Protein AF-A0A660MBR5-F1 (afdb_monomer)

Sequence (95 aa):
RLIREEGNVACALSFGGALVGFCLALAASIRQSVQVPDFVLWGLAAAVVQILVYFVATRFVKDASAALARNNVAVGAFLGAVSVSIGLLNAACLS

Foldseek 3Di:
DCCPPVVQLLQVLLVVLLVLLLVLLLVLLVVPDPDPVSSVVSSVVSNVQLVVQLVVLCVVDVPLVVCSSVSVNVSSNVNSNSNNVVSNVSSVVSD

pLDDT: mean 89.08, std 7.15, range [59.97, 96.75]

Solvent-accessible surface area (backbone atoms only — not comparable to full-atom values): 4678 Å² total; per-residue (Å²): 98,58,55,82,74,66,62,25,57,5,48,44,35,24,50,49,20,40,50,53,4,44,50,40,22,35,54,25,31,53,76,68,40,93,45,73,69,58,27,52,53,46,38,50,51,41,49,52,52,51,52,52,50,51,52,51,54,44,65,72,37,82,61,37,70,59,40,29,73,69,42,33,45,68,60,10,46,50,52,5,51,54,29,30,54,49,14,45,50,48,16,60,76,56,98

Secondary structure (DSSP, 8-state):
-TTTTS--HHHHHHHHHHHHHHHHHHHHHHHH-SSHHHHHHHHHHHHHHHHHHHHHHHHHSTTHHHHHHTT-HHHHHHHHHHHHHHHHHHHHHH-

Structure (mmCIF, N/CA/C/O backbone):
data_AF-A0A660MBR5-F1
#
_entry.id   AF-A0A660MBR5-F1
#
loop_
_atom_site.group_PDB
_atom_site.id
_atom_site.type_symbol
_atom_site.label_atom_id
_atom_site.label_alt_id
_atom_site.label_comp_id
_atom_site.label_asym_id
_atom_site.label_entity_id
_atom_site.label_seq_id
_atom_site.pdbx_PDB_ins_code
_atom_site.Cartn_x
_atom_site.Cartn_y
_atom_site.Cartn_z
_atom_site.occupancy
_atom_site.B_iso_or_equiv
_atom_site.auth_seq_id
_atom_site.auth_comp_id
_atom_site.auth_asym_id
_atom_site.auth_atom_id
_atom_site.pdbx_PDB_model_num
ATOM 1 N N . ARG A 1 1 ? -8.189 13.146 6.954 1.00 78.56 1 ARG A N 1
ATOM 2 C CA . ARG A 1 1 ? -8.895 13.310 8.241 1.00 78.56 1 ARG A CA 1
ATOM 3 C C . ARG A 1 1 ? -8.566 12.139 9.155 1.00 78.56 1 ARG A C 1
ATOM 5 O O . ARG A 1 1 ? -7.620 12.301 9.904 1.00 78.56 1 ARG A O 1
ATOM 12 N N . LEU A 1 2 ? -9.117 10.935 8.941 1.00 86.00 2 LEU A N 1
ATOM 13 C CA . LEU A 1 2 ? -8.860 9.732 9.767 1.00 86.00 2 LEU A CA 1
ATOM 14 C C . LEU A 1 2 ? -7.390 9.512 10.206 1.00 86.00 2 LEU A C 1
ATOM 16 O O . LEU A 1 2 ? -7.120 9.334 11.384 1.00 86.00 2 LEU A O 1
ATOM 20 N N . ILE A 1 3 ? -6.417 9.558 9.286 1.00 85.94 3 ILE A N 1
ATOM 21 C CA . ILE A 1 3 ? -5.000 9.326 9.642 1.00 85.94 3 ILE A CA 1
ATOM 22 C C . ILE A 1 3 ? -4.362 10.538 10.348 1.00 85.94 3 ILE A C 1
ATOM 24 O O . ILE A 1 3 ? -3.638 10.368 11.320 1.00 85.94 3 ILE A O 1
ATOM 28 N N . ARG A 1 4 ? -4.596 11.761 9.851 1.00 81.94 4 ARG A N 1
ATOM 29 C CA . ARG A 1 4 ? -3.884 12.976 10.306 1.00 81.94 4 ARG A CA 1
ATOM 30 C C . ARG A 1 4 ? -4.512 13.655 11.524 1.00 81.94 4 ARG A C 1
ATOM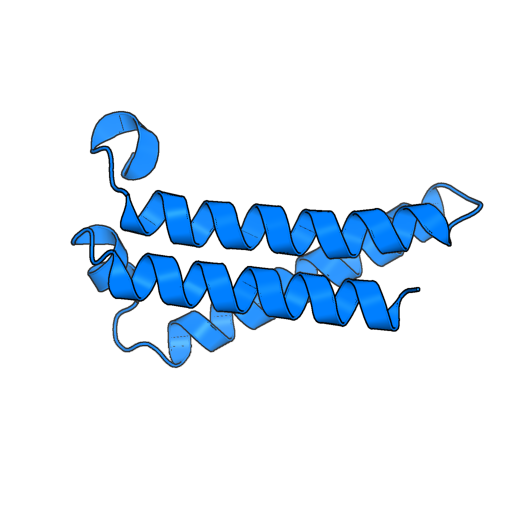 32 O O . ARG A 1 4 ? -3.788 14.266 12.292 1.00 81.94 4 ARG A O 1
ATOM 39 N N . GLU A 1 5 ? -5.832 13.596 11.658 1.00 85.50 5 GLU A N 1
ATOM 40 C CA . GLU A 1 5 ? -6.585 14.273 12.725 1.00 85.50 5 GLU A CA 1
ATOM 41 C C . GLU A 1 5 ? -6.971 13.290 13.837 1.00 85.50 5 GLU A C 1
ATOM 43 O O . GLU A 1 5 ? -6.848 13.618 15.009 1.00 85.50 5 GLU A O 1
ATOM 48 N N . GLU A 1 6 ? -7.388 12.070 13.483 1.00 89.12 6 GLU A N 1
ATOM 49 C CA . GLU A 1 6 ? -7.903 11.080 14.447 1.00 89.12 6 GLU A CA 1
ATOM 50 C C . GLU A 1 6 ? -6.871 10.007 14.838 1.00 89.12 6 GLU A C 1
ATOM 52 O O . GLU A 1 6 ? -7.149 9.166 15.688 1.00 89.12 6 GLU A O 1
ATOM 57 N N . GLY A 1 7 ? -5.684 9.998 14.218 1.00 90.62 7 GLY A N 1
ATOM 58 C CA . GLY A 1 7 ? -4.635 9.017 14.521 1.00 90.62 7 GLY A CA 1
ATOM 59 C C . GLY A 1 7 ? -5.039 7.564 14.233 1.00 90.62 7 GLY A C 1
ATOM 60 O O . GLY A 1 7 ? -4.577 6.643 14.904 1.00 90.62 7 GLY A O 1
ATOM 61 N N . ASN A 1 8 ? -5.922 7.339 13.255 1.00 95.31 8 ASN A N 1
ATOM 62 C CA . ASN A 1 8 ? -6.479 6.021 12.961 1.00 95.31 8 ASN A CA 1
ATOM 63 C C . ASN A 1 8 ? -5.420 5.071 12.363 1.00 95.31 8 ASN A C 1
ATOM 65 O O . ASN A 1 8 ? -5.075 5.140 11.176 1.00 95.31 8 ASN A O 1
ATOM 69 N N . VAL A 1 9 ? -4.928 4.163 13.207 1.00 95.19 9 VAL A N 1
ATOM 70 C CA . VAL A 1 9 ? -3.881 3.180 12.897 1.00 95.19 9 VAL A CA 1
ATOM 71 C C . VAL A 1 9 ? -4.346 2.173 11.848 1.00 95.19 9 VAL A C 1
ATOM 73 O O . VAL A 1 9 ? -3.570 1.807 10.970 1.00 95.19 9 VAL A O 1
ATOM 76 N N . ALA A 1 10 ? -5.610 1.749 11.882 1.00 95.00 10 ALA A N 1
ATOM 77 C CA . ALA A 1 10 ? -6.141 0.807 10.899 1.00 95.00 10 ALA A CA 1
ATOM 78 C C . ALA A 1 10 ? -6.085 1.378 9.473 1.00 95.00 10 ALA A C 1
ATOM 80 O O . ALA A 1 10 ? -5.621 0.713 8.545 1.00 95.00 10 ALA A O 1
ATOM 81 N N . CYS A 1 11 ? -6.498 2.637 9.306 1.00 93.44 11 CYS A N 1
ATOM 82 C CA . CYS A 1 11 ? -6.390 3.349 8.035 1.00 93.44 11 CYS A CA 1
ATOM 83 C C . CYS A 1 11 ? -4.928 3.520 7.607 1.00 93.44 11 CYS A C 1
ATOM 85 O O . CYS A 1 11 ? -4.618 3.356 6.427 1.00 93.44 11 CYS A O 1
ATOM 87 N N . ALA A 1 12 ? -4.035 3.818 8.557 1.00 95.56 12 ALA A N 1
ATOM 88 C CA . ALA A 1 12 ? -2.610 3.972 8.289 1.00 95.56 12 ALA A CA 1
ATOM 89 C C . ALA A 1 12 ? -1.959 2.663 7.813 1.00 95.56 12 ALA A C 1
ATOM 91 O O . ALA A 1 12 ? -1.213 2.688 6.839 1.0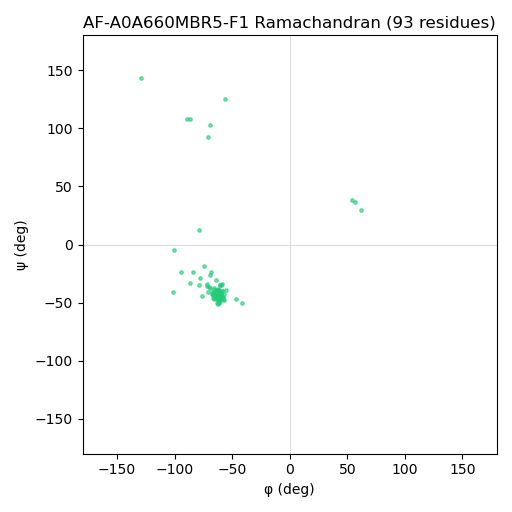0 95.56 12 ALA A O 1
ATOM 92 N N . LEU A 1 13 ? -2.275 1.523 8.435 1.00 95.88 13 LEU A N 1
ATOM 93 C CA . LEU A 1 13 ? -1.764 0.210 8.026 1.00 95.88 13 LEU A CA 1
ATOM 94 C C . LEU A 1 13 ? -2.291 -0.212 6.653 1.00 95.88 13 LEU A C 1
ATOM 96 O O . LEU A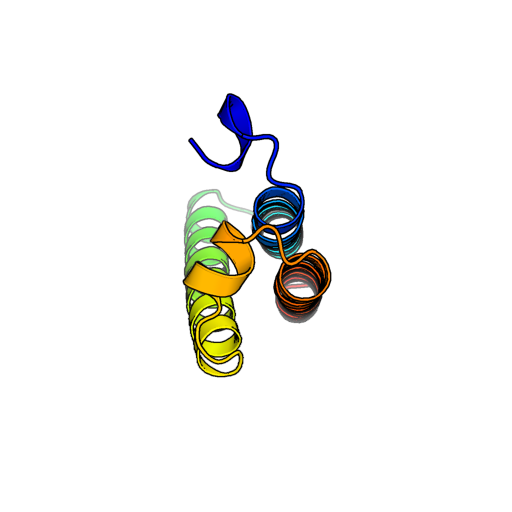 1 13 ? -1.514 -0.666 5.815 1.00 95.88 13 LEU A O 1
ATOM 100 N N . SER A 1 14 ? -3.588 -0.013 6.407 1.00 94.69 14 SER A N 1
ATOM 101 C CA . SER A 1 14 ? -4.208 -0.344 5.121 1.00 94.69 14 SER A CA 1
ATOM 102 C C . SER A 1 14 ? -3.578 0.462 3.981 1.00 94.69 14 SER A C 1
ATOM 104 O O . SER A 1 14 ? -3.119 -0.094 2.983 1.00 94.69 14 SER A O 1
ATOM 106 N N . PHE A 1 15 ? -3.485 1.783 4.161 1.00 94.00 15 PHE A N 1
ATOM 107 C CA . PHE A 1 15 ? -2.891 2.682 3.174 1.00 94.00 15 PHE A CA 1
ATOM 108 C C . PHE A 1 15 ? -1.381 2.466 3.023 1.00 94.00 15 PHE A C 1
ATOM 110 O O . PHE A 1 15 ? -0.872 2.418 1.906 1.00 94.00 15 PHE A O 1
ATOM 117 N N . GLY A 1 16 ? -0.667 2.294 4.136 1.00 95.75 16 GLY A N 1
ATOM 118 C CA . GLY A 1 16 ? 0.769 2.039 4.145 1.00 95.75 16 GLY A CA 1
ATOM 119 C C . GLY A 1 16 ? 1.124 0.753 3.406 1.00 95.75 16 GLY A C 1
ATOM 120 O O . GLY A 1 16 ? 2.023 0.762 2.571 1.00 95.75 16 GLY A O 1
ATOM 121 N N . GLY A 1 17 ? 0.374 -0.330 3.629 1.00 95.38 17 GLY A N 1
ATOM 122 C CA . GLY A 1 17 ? 0.563 -1.580 2.896 1.00 95.38 17 GLY A CA 1
ATOM 123 C C . GLY A 1 17 ? 0.281 -1.448 1.396 1.00 95.38 17 GLY A C 1
ATOM 124 O O . GLY A 1 17 ? 1.039 -1.976 0.585 1.00 95.38 17 GLY A O 1
ATOM 125 N N . ALA A 1 18 ? -0.751 -0.690 1.008 1.00 94.00 18 ALA A N 1
ATOM 126 C CA . ALA A 1 18 ? -1.018 -0.369 -0.397 1.00 94.00 18 ALA A CA 1
ATOM 127 C C . ALA A 1 18 ? 0.124 0.409 -1.060 1.00 94.00 18 ALA A C 1
ATOM 129 O O . ALA A 1 18 ? 0.524 0.082 -2.177 1.00 94.00 18 ALA A O 1
ATOM 130 N N . LEU A 1 19 ? 0.683 1.391 -0.353 1.00 94.94 19 LEU A N 1
ATOM 131 C CA . LEU A 1 19 ? 1.801 2.191 -0.839 1.00 94.94 19 LEU A CA 1
ATOM 132 C C . LEU A 1 19 ? 3.071 1.348 -0.993 1.00 94.94 19 LEU A C 1
ATOM 134 O O . LEU A 1 19 ? 3.711 1.395 -2.039 1.00 94.94 19 LEU A O 1
ATOM 138 N N . VAL A 1 20 ? 3.399 0.525 0.008 1.00 96.31 20 VAL A N 1
ATOM 139 C CA . VAL A 1 20 ? 4.554 -0.385 -0.053 1.00 96.31 20 VAL A CA 1
ATOM 140 C C . VAL A 1 20 ? 4.393 -1.397 -1.188 1.00 96.31 20 VAL A C 1
ATOM 142 O O . VAL A 1 20 ? 5.322 -1.571 -1.972 1.00 96.31 20 VAL A O 1
ATOM 145 N N . GLY A 1 21 ? 3.218 -2.021 -1.322 1.00 94.25 21 GLY A N 1
ATOM 146 C CA . GLY A 1 21 ? 2.930 -2.955 -2.413 1.00 94.25 21 GLY A CA 1
ATOM 147 C C . GLY A 1 21 ? 3.124 -2.320 -3.791 1.00 94.25 21 GLY A C 1
ATOM 148 O O . GLY A 1 21 ? 3.849 -2.859 -4.628 1.00 94.25 21 GLY A O 1
ATOM 149 N N . PHE A 1 22 ? 2.572 -1.125 -3.997 1.00 92.50 22 PHE A N 1
ATOM 150 C CA . PHE A 1 22 ? 2.756 -0.391 -5.245 1.00 92.50 22 PHE A CA 1
ATOM 151 C C . PHE A 1 22 ? 4.235 -0.084 -5.528 1.00 92.50 22 PHE A C 1
ATOM 153 O O . PHE A 1 22 ? 4.714 -0.322 -6.637 1.00 92.50 22 PHE A O 1
ATOM 160 N N . CYS A 1 23 ? 4.980 0.393 -4.527 1.00 92.94 23 CYS A N 1
ATOM 161 C CA . CYS A 1 23 ? 6.405 0.686 -4.673 1.00 92.94 23 CYS A CA 1
ATOM 162 C C . CYS A 1 23 ? 7.230 -0.551 -5.054 1.00 92.94 23 CYS A C 1
ATOM 164 O O . CYS A 1 23 ? 8.181 -0.414 -5.820 1.00 92.94 23 CYS A O 1
ATOM 166 N N . LEU A 1 24 ? 6.873 -1.746 -4.567 1.00 91.38 24 LEU A N 1
ATOM 167 C CA . LEU A 1 24 ? 7.544 -2.992 -4.955 1.00 91.38 24 LEU A CA 1
ATOM 168 C C . LEU A 1 24 ? 7.365 -3.287 -6.449 1.00 91.38 24 LEU A C 1
ATOM 170 O O . LEU A 1 24 ? 8.351 -3.512 -7.152 1.00 91.38 24 LEU A O 1
ATOM 174 N N . ALA A 1 25 ? 6.127 -3.232 -6.947 1.00 90.00 25 ALA A N 1
ATOM 175 C CA . ALA A 1 25 ? 5.832 -3.458 -8.362 1.00 90.00 25 ALA A CA 1
ATOM 176 C C . ALA A 1 25 ? 6.491 -2.398 -9.264 1.00 90.00 25 ALA A C 1
ATOM 178 O O . ALA A 1 25 ? 7.057 -2.710 -10.317 1.00 90.00 25 ALA A O 1
ATOM 179 N N . LEU A 1 26 ? 6.485 -1.140 -8.817 1.00 88.75 26 LEU A N 1
ATOM 180 C CA . LEU A 1 26 ? 7.134 -0.042 -9.523 1.00 88.75 26 LEU A CA 1
ATOM 181 C C . LEU A 1 26 ? 8.660 -0.218 -9.571 1.00 88.75 26 LEU A C 1
ATOM 183 O O . LEU A 1 26 ? 9.266 -0.020 -10.619 1.00 88.75 26 LEU A O 1
ATOM 187 N N . ALA A 1 27 ? 9.288 -0.639 -8.470 1.00 88.38 27 ALA A N 1
ATOM 188 C CA . ALA A 1 27 ? 10.729 -0.880 -8.419 1.00 88.38 27 ALA A CA 1
ATOM 189 C C . ALA A 1 27 ? 11.169 -1.994 -9.382 1.00 88.38 27 ALA A C 1
ATOM 191 O O . ALA A 1 27 ? 12.206 -1.859 -10.033 1.00 88.38 27 ALA A O 1
ATOM 192 N N . ALA A 1 28 ? 10.379 -3.064 -9.518 1.00 86.19 28 ALA A N 1
ATOM 193 C CA . ALA A 1 28 ? 10.627 -4.093 -10.530 1.00 86.19 28 ALA A CA 1
ATOM 194 C C . ALA A 1 28 ? 10.526 -3.520 -11.952 1.00 86.19 28 ALA A C 1
ATOM 196 O O . ALA A 1 28 ? 11.420 -3.743 -12.769 1.00 86.19 28 ALA A O 1
ATOM 197 N N . SER A 1 29 ? 9.503 -2.700 -12.214 1.00 84.44 29 SER A N 1
ATOM 198 C CA . SER A 1 29 ? 9.301 -2.026 -13.508 1.00 84.44 29 SER A CA 1
ATOM 199 C C . SER A 1 29 ? 10.467 -1.103 -13.888 1.00 84.44 29 SER A C 1
ATOM 201 O O . SER A 1 29 ? 10.825 -1.001 -15.059 1.00 84.44 29 SER A O 1
ATOM 203 N N . ILE A 1 30 ? 11.102 -0.447 -12.911 1.00 84.06 30 ILE A N 1
ATOM 204 C CA . ILE A 1 30 ? 12.294 0.389 -13.144 1.00 84.06 30 ILE A CA 1
ATOM 205 C C . ILE A 1 30 ? 13.495 -0.464 -13.558 1.00 84.06 30 ILE A C 1
ATOM 207 O O . ILE A 1 30 ? 14.239 -0.072 -14.449 1.00 84.06 30 ILE A O 1
ATOM 211 N N . ARG A 1 31 ? 13.696 -1.632 -12.933 1.00 79.88 31 ARG A N 1
ATOM 212 C CA . ARG A 1 31 ? 14.866 -2.488 -13.206 1.00 79.88 31 ARG A CA 1
ATOM 213 C C . ARG A 1 31 ? 14.900 -3.036 -14.632 1.00 79.88 31 ARG A C 1
ATOM 215 O O . ARG A 1 31 ? 15.985 -3.263 -15.153 1.00 79.88 31 ARG A O 1
ATOM 222 N N . GLN A 1 32 ? 13.737 -3.251 -15.240 1.00 71.19 32 GLN A N 1
ATOM 223 C CA . GLN A 1 32 ? 13.610 -3.809 -16.592 1.00 71.19 32 GLN A CA 1
ATOM 224 C C . GLN A 1 32 ? 13.481 -2.745 -17.694 1.00 71.19 32 GLN A C 1
ATOM 226 O O . GLN A 1 32 ? 13.787 -3.023 -18.851 1.00 71.19 32 GLN A O 1
ATOM 231 N N . SER A 1 33 ? 13.022 -1.532 -17.363 1.00 65.12 33 SER A N 1
ATOM 232 C CA . SER A 1 33 ? 12.701 -0.515 -18.371 1.00 65.12 33 SER A CA 1
ATOM 233 C C . SER A 1 33 ? 13.922 0.340 -18.705 1.00 65.12 33 SER A C 1
ATOM 235 O O . SER A 1 33 ? 14.336 1.193 -17.924 1.00 65.12 33 SER A O 1
ATOM 237 N N . VAL A 1 34 ? 14.473 0.143 -19.906 1.00 62.62 34 VAL A N 1
ATOM 238 C CA . VAL A 1 34 ? 15.604 0.920 -20.453 1.00 62.62 34 VAL A CA 1
ATOM 239 C C . VAL A 1 34 ? 15.169 2.334 -20.890 1.00 62.62 34 VAL A C 1
ATOM 241 O O . VAL A 1 34 ? 16.006 3.226 -21.019 1.00 62.62 34 VAL A O 1
ATOM 244 N N . GLN A 1 35 ? 13.862 2.569 -21.089 1.00 75.62 35 GLN A N 1
ATOM 245 C CA . GLN A 1 35 ? 13.298 3.849 -21.537 1.00 75.62 35 GLN A CA 1
ATOM 246 C C . GLN A 1 35 ? 12.145 4.328 -20.633 1.00 75.62 35 GLN A C 1
ATOM 248 O O . GLN A 1 35 ? 11.324 3.542 -20.160 1.00 75.62 35 GLN A O 1
ATOM 253 N N . VAL A 1 36 ? 12.061 5.649 -20.418 1.00 78.62 36 VAL A N 1
ATOM 254 C CA . VAL A 1 36 ? 11.057 6.312 -19.554 1.00 78.62 36 VAL A CA 1
ATOM 255 C C . VAL A 1 36 ? 9.594 5.992 -19.924 1.00 78.62 36 VAL A C 1
ATOM 257 O O . VAL A 1 36 ? 8.800 5.804 -19.002 1.00 78.62 36 VAL A O 1
ATOM 260 N N . PRO A 1 37 ? 9.192 5.897 -21.210 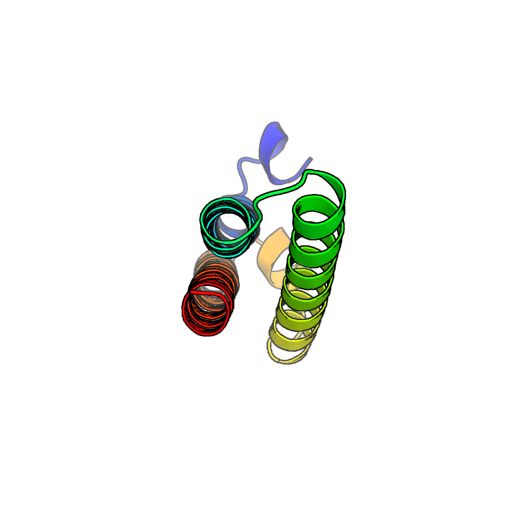1.00 80.75 37 PRO A N 1
ATOM 261 C CA . PRO A 1 37 ? 7.804 5.593 -21.571 1.00 80.75 37 PRO A CA 1
ATOM 262 C C . PRO A 1 37 ? 7.344 4.198 -21.125 1.00 80.75 37 PRO A C 1
ATOM 264 O O . PRO A 1 37 ? 6.239 4.067 -20.600 1.00 80.75 37 PRO A O 1
ATOM 267 N N . ASP A 1 38 ? 8.198 3.180 -21.268 1.00 80.69 38 ASP A N 1
ATOM 268 C CA . ASP A 1 38 ? 7.887 1.804 -20.856 1.00 80.69 38 ASP A CA 1
ATOM 269 C C . ASP A 1 38 ? 7.726 1.702 -19.338 1.00 80.69 38 ASP A C 1
ATOM 271 O O . ASP A 1 38 ? 6.792 1.072 -18.839 1.00 80.69 38 ASP A O 1
ATOM 275 N N . PHE A 1 39 ? 8.576 2.416 -18.595 1.00 82.75 39 PHE A N 1
ATOM 276 C CA . PHE A 1 39 ? 8.449 2.540 -17.146 1.00 82.75 39 PHE A CA 1
ATOM 277 C C . PHE A 1 39 ? 7.098 3.143 -16.738 1.00 82.75 39 PHE A C 1
ATOM 279 O O . PHE A 1 39 ? 6.445 2.629 -15.828 1.00 82.75 39 PHE A O 1
ATOM 286 N N . VAL A 1 40 ? 6.664 4.220 -17.404 1.00 85.75 40 VAL A N 1
ATOM 287 C CA . VAL A 1 40 ? 5.377 4.865 -17.103 1.00 85.75 40 VAL A CA 1
ATOM 288 C C . VAL A 1 40 ? 4.221 3.909 -17.384 1.00 85.75 40 VAL A C 1
ATOM 290 O O . VAL A 1 40 ? 3.318 3.809 -16.556 1.00 85.75 40 VAL A O 1
ATOM 293 N N . LEU A 1 41 ? 4.259 3.173 -18.499 1.00 87.31 41 LEU A N 1
ATOM 294 C CA . LEU A 1 41 ? 3.218 2.206 -18.851 1.00 87.31 41 LEU A CA 1
ATOM 295 C C . LEU A 1 41 ? 3.093 1.096 -17.796 1.00 87.31 41 LEU A C 1
ATOM 297 O O . LEU A 1 41 ? 1.993 0.834 -17.304 1.00 87.31 41 LEU A O 1
ATOM 301 N N . TRP A 1 42 ? 4.213 0.490 -17.396 1.00 86.44 42 TRP A N 1
ATOM 302 C CA . TRP A 1 42 ? 4.225 -0.568 -16.384 1.00 86.44 42 TRP A CA 1
ATOM 303 C C . TRP A 1 42 ? 3.890 -0.065 -14.981 1.00 86.44 42 TRP A C 1
ATOM 305 O O . TRP A 1 42 ? 3.149 -0.725 -14.252 1.00 86.44 42 TRP A O 1
ATOM 315 N N . GLY A 1 43 ? 4.343 1.136 -14.617 1.00 87.56 43 GLY A N 1
ATOM 316 C CA . GLY A 1 43 ? 3.950 1.783 -13.368 1.00 87.56 43 GLY A CA 1
ATOM 317 C C . GLY A 1 43 ? 2.444 2.038 -13.298 1.00 87.56 43 GLY A C 1
ATOM 318 O O . GLY A 1 43 ? 1.820 1.815 -12.259 1.00 87.56 43 GLY A O 1
ATOM 319 N N . LEU A 1 44 ? 1.832 2.438 -14.413 1.00 89.44 44 LEU A N 1
ATOM 320 C CA . LEU A 1 44 ? 0.392 2.666 -14.493 1.00 89.44 44 LEU A CA 1
ATOM 321 C C . LEU A 1 44 ? -0.388 1.345 -14.435 1.00 89.44 44 LEU A C 1
ATOM 323 O O . LEU A 1 44 ? -1.376 1.252 -13.707 1.00 89.44 44 LEU A O 1
ATOM 327 N N . ALA A 1 45 ? 0.097 0.300 -15.112 1.00 89.25 45 ALA A N 1
ATOM 328 C CA . ALA A 1 45 ? -0.464 -1.046 -15.010 1.00 89.25 45 ALA A CA 1
ATOM 329 C C . ALA A 1 45 ? -0.404 -1.579 -13.567 1.00 89.25 45 ALA A C 1
ATOM 331 O O . ALA A 1 45 ? -1.414 -2.045 -13.036 1.00 89.25 45 ALA A O 1
ATOM 332 N N . ALA A 1 46 ? 0.739 -1.433 -12.890 1.00 89.50 46 ALA A N 1
ATOM 333 C CA . ALA A 1 46 ? 0.902 -1.815 -11.490 1.00 89.50 46 ALA A CA 1
ATOM 334 C C . ALA A 1 46 ? -0.064 -1.054 -10.566 1.00 89.50 46 ALA A C 1
ATOM 336 O O . ALA A 1 46 ? -0.674 -1.663 -9.686 1.00 89.50 46 ALA A O 1
ATOM 337 N N . ALA A 1 47 ? -0.259 0.251 -10.789 1.00 90.06 47 ALA A N 1
ATOM 338 C CA . ALA A 1 47 ? -1.219 1.054 -10.031 1.00 90.06 47 ALA A CA 1
ATOM 339 C C . ALA A 1 47 ? -2.658 0.548 -10.217 1.00 90.06 47 ALA A C 1
ATOM 341 O O . ALA A 1 47 ? -3.392 0.395 -9.241 1.00 90.06 47 ALA A O 1
ATOM 342 N N . VAL A 1 48 ? -3.053 0.241 -11.456 1.00 93.50 48 VAL A N 1
ATOM 343 C CA . VAL A 1 48 ? -4.385 -0.298 -11.769 1.00 93.50 48 VAL A CA 1
ATOM 344 C C . VAL A 1 48 ? -4.607 -1.640 -11.077 1.00 93.50 48 VAL A C 1
ATOM 346 O O . VAL A 1 48 ? -5.636 -1.824 -10.424 1.00 93.50 48 VAL A O 1
ATOM 349 N N . VAL A 1 49 ? -3.636 -2.556 -11.153 1.00 90.69 49 VAL A N 1
ATOM 350 C CA . VAL A 1 49 ? -3.724 -3.855 -10.469 1.00 90.69 49 VAL A CA 1
ATOM 351 C C . VAL A 1 49 ? -3.824 -3.661 -8.957 1.00 90.69 49 VAL A C 1
ATOM 353 O O . VAL A 1 49 ? -4.688 -4.269 -8.329 1.00 90.69 49 VAL A O 1
ATOM 356 N N . GLN A 1 50 ? -3.014 -2.774 -8.373 1.00 91.69 50 GLN A N 1
ATOM 357 C CA . GLN A 1 50 ? -3.050 -2.480 -6.939 1.00 91.69 50 GLN A CA 1
ATOM 358 C C . GLN A 1 50 ? -4.430 -1.969 -6.490 1.00 91.69 50 GLN A C 1
ATOM 360 O O . GLN A 1 50 ? -4.954 -2.420 -5.469 1.00 91.69 50 GLN A O 1
ATOM 365 N N . ILE A 1 51 ? -5.039 -1.059 -7.260 1.00 91.69 51 ILE A N 1
ATOM 366 C CA . ILE A 1 51 ? -6.372 -0.509 -6.976 1.00 91.69 51 ILE A CA 1
ATOM 367 C C . ILE A 1 51 ? -7.444 -1.596 -7.088 1.00 91.69 51 ILE A C 1
ATOM 369 O O . ILE A 1 51 ? -8.273 -1.725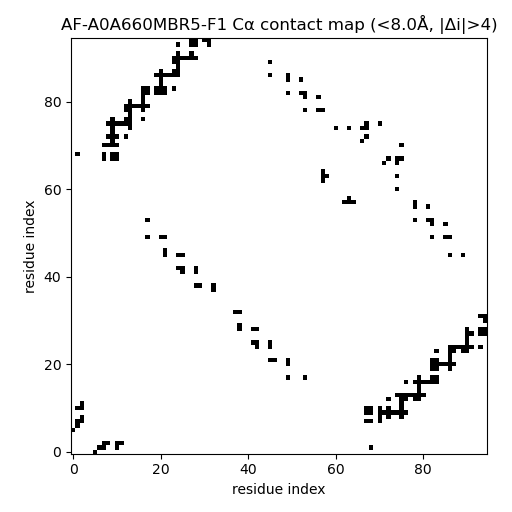 -6.186 1.00 91.69 51 ILE A O 1
ATOM 373 N N . LEU A 1 52 ? -7.424 -2.394 -8.161 1.00 92.62 52 LEU A N 1
ATOM 374 C CA . LEU A 1 52 ? -8.388 -3.480 -8.371 1.00 92.62 52 LEU A CA 1
ATOM 375 C C . LEU A 1 52 ? -8.339 -4.492 -7.233 1.00 92.62 52 LEU A C 1
ATOM 377 O O . LEU A 1 52 ? -9.365 -4.871 -6.676 1.00 92.62 52 LEU A O 1
ATOM 381 N N . VAL A 1 53 ? -7.136 -4.889 -6.851 1.00 90.25 53 VAL A N 1
ATOM 382 C CA . VAL A 1 53 ? -6.882 -5.817 -5.755 1.00 90.25 53 VAL A CA 1
ATOM 383 C C . VAL A 1 53 ? -7.398 -5.278 -4.431 1.00 90.25 53 VAL A C 1
ATOM 385 O O . VAL A 1 53 ? -8.095 -5.989 -3.708 1.00 90.25 53 VAL A O 1
ATOM 388 N N . TYR A 1 54 ? -7.093 -4.019 -4.116 1.00 90.19 54 TYR A N 1
ATOM 389 C CA . TYR A 1 54 ? -7.573 -3.386 -2.894 1.00 90.19 54 TYR A CA 1
ATOM 390 C C . TYR A 1 54 ? -9.105 -3.308 -2.875 1.00 90.19 54 TYR A C 1
ATOM 392 O O . TYR A 1 54 ? -9.744 -3.582 -1.856 1.00 90.19 54 TYR A O 1
ATOM 400 N N . PHE A 1 55 ? -9.71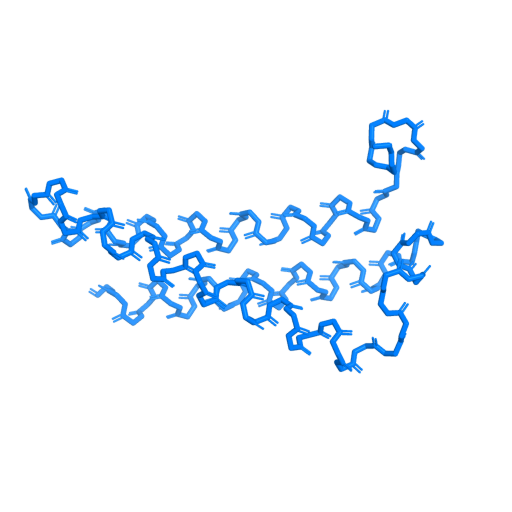6 -2.992 -4.017 1.00 89.56 55 PHE A N 1
ATOM 401 C CA . PHE A 1 55 ? -11.167 -2.959 -4.171 1.00 89.56 55 PHE A CA 1
ATOM 402 C C . PHE A 1 55 ? -11.802 -4.345 -3.975 1.00 89.56 55 PHE A C 1
ATOM 404 O O . PHE A 1 55 ? -12.786 -4.498 -3.253 1.00 89.56 55 PHE A O 1
ATOM 411 N N . VAL A 1 56 ? -11.205 -5.387 -4.550 1.00 90.88 56 VAL A N 1
ATOM 412 C CA . VAL A 1 56 ? -11.655 -6.771 -4.364 1.00 90.88 56 VAL A CA 1
ATOM 413 C C . VAL A 1 56 ? -11.504 -7.197 -2.900 1.00 90.88 56 VAL A C 1
ATOM 415 O O . VAL A 1 56 ? -12.455 -7.706 -2.309 1.00 90.88 56 VAL A O 1
ATOM 418 N N . ALA A 1 57 ? -10.361 -6.923 -2.269 1.00 89.62 57 ALA A N 1
ATOM 419 C CA . ALA A 1 57 ? -10.113 -7.245 -0.864 1.00 89.62 57 ALA A CA 1
ATOM 420 C C . ALA A 1 57 ? -11.097 -6.533 0.080 1.00 89.62 57 ALA A C 1
ATOM 422 O O . ALA A 1 57 ? -11.644 -7.145 1.000 1.00 89.62 57 ALA A O 1
ATOM 423 N N . THR A 1 58 ? -11.397 -5.259 -0.183 1.00 87.75 58 THR A N 1
ATOM 424 C CA . THR A 1 58 ? -12.411 -4.508 0.575 1.00 87.75 58 THR A CA 1
ATOM 425 C C . THR A 1 58 ? -13.830 -5.013 0.329 1.00 87.75 58 THR A C 1
ATOM 427 O O . THR A 1 58 ? -14.673 -4.855 1.206 1.00 87.75 58 THR A O 1
ATOM 430 N N . ARG A 1 59 ? -14.113 -5.676 -0.800 1.00 87.81 59 ARG A N 1
ATOM 431 C CA . ARG A 1 59 ? -15.409 -6.325 -1.046 1.00 87.81 59 ARG A CA 1
ATOM 432 C C . ARG A 1 59 ? -15.566 -7.666 -0.322 1.00 87.81 59 ARG A C 1
ATOM 434 O O . ARG A 1 59 ? -16.702 -8.031 0.001 1.00 87.81 59 ARG A O 1
ATOM 441 N N . PHE A 1 60 ? -14.464 -8.376 -0.070 1.00 88.12 60 PHE A N 1
ATOM 442 C CA . PHE A 1 60 ? -14.440 -9.597 0.745 1.00 88.12 60 PHE A CA 1
ATOM 443 C C . PHE A 1 60 ? -14.637 -9.307 2.235 1.00 88.12 60 PHE A C 1
ATOM 445 O O . PHE A 1 60 ? -15.284 -10.084 2.936 1.00 88.12 60 PHE A O 1
ATOM 452 N N . VAL A 1 61 ? -14.130 -8.174 2.722 1.00 88.44 61 VAL A N 1
ATOM 453 C CA . VAL A 1 61 ? -14.355 -7.732 4.101 1.00 88.44 61 VAL A CA 1
ATOM 454 C C . VAL A 1 61 ? -15.659 -6.937 4.176 1.00 88.44 61 VAL A C 1
ATOM 456 O O . VAL A 1 61 ? -15.738 -5.797 3.722 1.00 88.44 61 VAL A O 1
ATOM 459 N N . LYS A 1 62 ? -16.701 -7.523 4.775 1.00 83.50 62 LYS A N 1
ATOM 460 C CA . LYS A 1 62 ? -17.991 -6.841 4.958 1.00 83.50 62 LYS A CA 1
ATOM 461 C C . LYS A 1 62 ? -17.795 -5.518 5.711 1.00 83.50 62 LYS A C 1
ATOM 463 O O . LYS A 1 62 ? -17.216 -5.494 6.794 1.00 83.50 62 LYS A O 1
ATOM 468 N N . ASP A 1 63 ? -18.277 -4.429 5.115 1.00 87.31 63 ASP A N 1
ATOM 469 C CA . ASP A 1 63 ? -18.165 -3.064 5.639 1.00 87.31 63 ASP A CA 1
ATOM 470 C C . ASP A 1 63 ? -16.724 -2.621 5.961 1.00 87.31 63 ASP A C 1
ATOM 472 O O . ASP A 1 63 ? -16.495 -1.905 6.940 1.00 87.31 63 ASP A O 1
ATOM 476 N N . ALA A 1 64 ? -15.745 -3.010 5.130 1.00 88.69 64 ALA A N 1
ATOM 477 C CA . ALA A 1 64 ? -14.326 -2.675 5.301 1.00 88.69 64 ALA A CA 1
ATOM 478 C C . ALA A 1 64 ? -14.082 -1.192 5.628 1.00 88.69 64 ALA A C 1
ATOM 480 O O . ALA A 1 64 ? -13.376 -0.879 6.584 1.00 88.69 64 ALA A O 1
ATOM 481 N N . SER A 1 65 ? -14.713 -0.273 4.891 1.00 88.06 65 SER A N 1
ATOM 482 C CA . SER A 1 65 ? -14.568 1.171 5.120 1.00 88.06 65 SER A CA 1
ATOM 483 C C . SER A 1 65 ? -15.081 1.602 6.494 1.00 88.06 65 SER A C 1
ATOM 485 O O . SER A 1 65 ? -14.440 2.410 7.162 1.00 88.06 65 SER A O 1
ATOM 487 N N . ALA A 1 66 ? -16.201 1.040 6.957 1.00 92.31 66 ALA A N 1
ATOM 488 C CA . ALA A 1 66 ? -16.725 1.336 8.288 1.00 92.31 66 ALA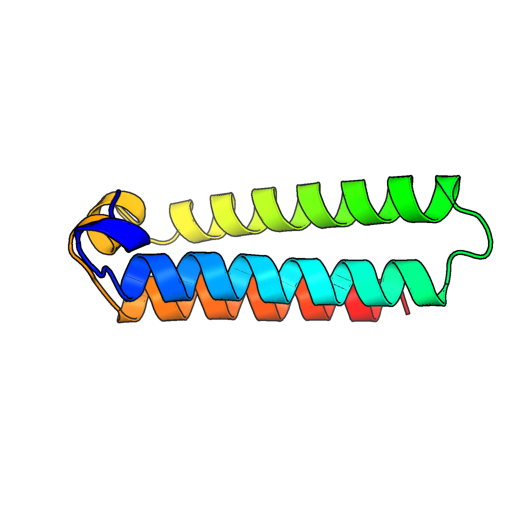 A CA 1
ATOM 489 C C . ALA A 1 66 ? -15.863 0.692 9.385 1.00 92.31 66 ALA A C 1
ATOM 491 O O . ALA A 1 66 ? -15.663 1.286 10.441 1.00 92.31 66 ALA A O 1
ATOM 492 N N . ALA A 1 67 ? -15.315 -0.502 9.142 1.00 92.25 67 ALA A N 1
ATOM 493 C CA . ALA A 1 67 ? -14.378 -1.150 10.055 1.00 92.25 67 ALA A CA 1
ATOM 494 C C . ALA A 1 67 ? -13.074 -0.347 10.195 1.00 92.25 67 ALA A C 1
ATOM 496 O O . ALA A 1 67 ? -12.609 -0.133 11.314 1.00 92.25 67 ALA A O 1
ATOM 497 N N . LEU A 1 68 ? -12.530 0.158 9.085 1.00 91.75 68 LEU A N 1
ATOM 498 C CA . LEU A 1 68 ? -11.379 1.060 9.074 1.00 91.75 68 LEU A CA 1
ATOM 499 C C . LEU A 1 68 ? -11.691 2.371 9.804 1.00 91.75 68 LEU A C 1
ATOM 501 O O . LEU A 1 68 ? -10.901 2.788 10.644 1.00 91.75 68 LEU A O 1
ATOM 505 N N . ALA A 1 69 ? -12.856 2.982 9.565 1.00 92.31 69 ALA A N 1
ATOM 506 C CA . ALA A 1 69 ? -13.280 4.196 10.268 1.00 92.31 69 ALA A CA 1
ATOM 507 C C . ALA A 1 69 ? -13.401 3.987 11.789 1.00 92.31 69 ALA A C 1
ATOM 509 O O . ALA A 1 69 ? -13.012 4.858 12.557 1.00 92.31 69 ALA A O 1
ATOM 510 N N . ARG A 1 70 ? -13.832 2.799 12.237 1.00 94.06 70 ARG A N 1
ATOM 511 C CA . ARG A 1 70 ? -13.850 2.396 13.659 1.00 94.06 70 ARG A CA 1
ATOM 512 C C . ARG A 1 70 ? -12.482 1.958 14.208 1.00 94.06 70 ARG A C 1
ATOM 514 O O . ARG A 1 70 ? -12.419 1.360 15.277 1.00 94.06 70 ARG A O 1
ATOM 521 N N . ASN A 1 71 ? -11.400 2.222 13.476 1.00 93.12 71 ASN A N 1
ATOM 522 C CA . ASN A 1 71 ? -10.026 1.875 13.836 1.00 93.12 71 ASN A CA 1
ATOM 523 C C . ASN A 1 71 ? -9.817 0.368 14.095 1.00 93.12 71 ASN A C 1
ATOM 525 O O . ASN A 1 71 ? -9.043 -0.029 14.964 1.00 93.12 71 ASN A O 1
ATOM 529 N N . ASN A 1 72 ? -10.502 -0.499 13.338 1.00 95.75 72 ASN A N 1
ATOM 530 C CA . ASN A 1 72 ? -10.287 -1.942 13.418 1.00 95.75 72 ASN A CA 1
ATOM 531 C C . ASN A 1 72 ? -8.929 -2.315 12.802 1.00 95.75 72 ASN A C 1
ATOM 533 O O . ASN A 1 72 ? -8.808 -2.547 11.595 1.00 95.75 72 ASN A O 1
ATOM 537 N N . VAL A 1 73 ? -7.907 -2.377 13.655 1.00 95.56 73 VAL A N 1
ATOM 538 C CA . VAL A 1 73 ? -6.512 -2.635 13.273 1.00 95.56 73 VAL A CA 1
ATOM 539 C C . VAL A 1 73 ? -6.352 -3.973 12.555 1.00 95.56 73 VAL A C 1
ATOM 541 O O . VAL A 1 73 ? -5.563 -4.047 11.621 1.00 95.56 73 VAL A O 1
ATOM 544 N N . ALA A 1 74 ? -7.126 -5.003 12.911 1.00 95.19 74 ALA A N 1
ATOM 545 C CA . ALA A 1 74 ? -7.052 -6.302 12.241 1.00 95.19 74 ALA A CA 1
ATOM 546 C C . ALA A 1 74 ? -7.455 -6.201 10.762 1.00 95.19 74 ALA A C 1
ATOM 548 O O . ALA A 1 74 ? -6.761 -6.728 9.895 1.00 95.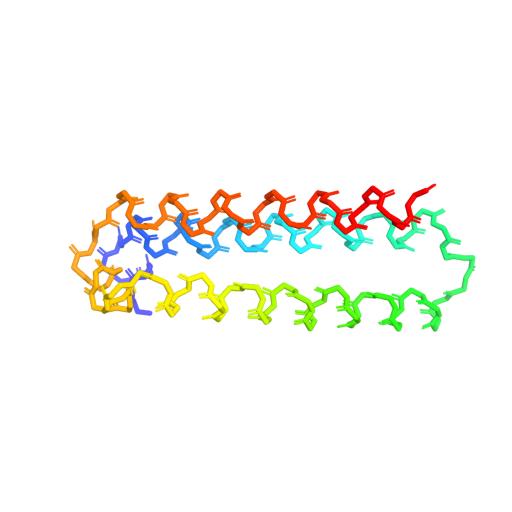19 74 ALA A O 1
ATOM 549 N N . VAL A 1 75 ? -8.527 -5.459 10.460 1.00 94.88 75 VAL A N 1
ATOM 550 C CA . VAL A 1 75 ? -8.947 -5.195 9.073 1.00 94.88 75 VAL A CA 1
ATOM 551 C C . VAL A 1 75 ? -7.898 -4.360 8.340 1.00 94.88 75 VAL A C 1
ATOM 553 O O . VAL A 1 75 ? -7.542 -4.687 7.211 1.00 94.88 75 VAL A O 1
ATOM 556 N N . GLY A 1 76 ? -7.360 -3.321 8.985 1.00 95.62 76 GLY A N 1
ATOM 557 C CA . GLY A 1 76 ? -6.306 -2.488 8.400 1.00 95.62 76 GLY A CA 1
ATOM 558 C C . GLY A 1 76 ? -5.025 -3.259 8.081 1.00 95.62 76 GLY A C 1
ATOM 559 O O . GLY A 1 76 ? -4.495 -3.150 6.978 1.00 95.62 76 GLY A O 1
ATOM 560 N N . ALA A 1 77 ? -4.560 -4.085 9.018 1.00 96.75 77 ALA A N 1
ATOM 561 C CA . ALA A 1 77 ? -3.391 -4.938 8.847 1.00 96.75 77 ALA A CA 1
ATOM 562 C C . ALA A 1 77 ? -3.610 -5.985 7.750 1.00 96.75 77 ALA A C 1
ATOM 564 O O . ALA A 1 77 ? -2.730 -6.180 6.916 1.00 96.75 77 ALA A O 1
ATOM 565 N N . PHE A 1 78 ? -4.786 -6.618 7.705 1.00 95.44 78 PHE A N 1
ATOM 566 C CA . PHE A 1 78 ? -5.124 -7.597 6.673 1.00 95.44 78 PHE A CA 1
ATOM 567 C C . PHE A 1 78 ? -5.123 -6.975 5.272 1.00 95.44 78 PHE A C 1
ATOM 569 O O . PHE A 1 78 ? -4.441 -7.474 4.379 1.00 95.44 78 PHE A O 1
ATOM 576 N N . LEU A 1 79 ? -5.828 -5.855 5.079 1.00 94.75 79 LEU A N 1
ATOM 577 C CA . LEU A 1 79 ? -5.873 -5.157 3.789 1.00 94.75 79 LEU A CA 1
ATOM 578 C C . LEU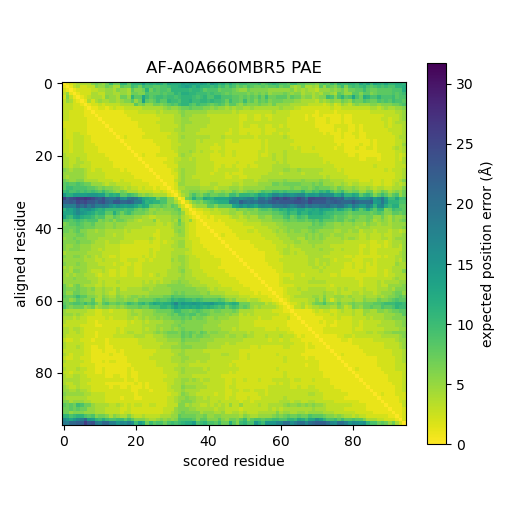 A 1 79 ? -4.488 -4.648 3.362 1.00 94.75 79 LEU A C 1
ATOM 580 O O . LEU A 1 79 ? -4.124 -4.742 2.185 1.00 94.75 79 LEU A O 1
ATOM 584 N N . GLY A 1 80 ? -3.693 -4.164 4.322 1.00 95.69 80 GLY A N 1
ATOM 585 C CA . GLY A 1 80 ? -2.303 -3.784 4.096 1.00 95.69 80 GLY A CA 1
ATOM 586 C C . GLY A 1 80 ? -1.439 -4.970 3.657 1.00 95.69 80 GLY A C 1
ATOM 587 O O . GLY A 1 80 ? -0.747 -4.880 2.646 1.00 95.69 80 GLY A O 1
ATOM 588 N N . ALA A 1 81 ? -1.519 -6.107 4.351 1.00 96.62 81 ALA A N 1
ATOM 589 C CA . ALA A 1 81 ? -0.752 -7.313 4.037 1.00 96.62 81 ALA A CA 1
ATOM 590 C C . ALA A 1 81 ? -1.120 -7.913 2.671 1.00 96.62 81 ALA A C 1
ATOM 592 O O . ALA A 1 81 ? -0.232 -8.293 1.905 1.00 96.62 81 ALA A O 1
ATOM 593 N N . VAL A 1 82 ? -2.414 -7.947 2.331 1.00 94.88 82 VAL A N 1
ATOM 594 C CA . VAL A 1 82 ? -2.895 -8.358 0.999 1.00 94.88 82 VAL A CA 1
ATOM 595 C C . VAL A 1 82 ? -2.285 -7.466 -0.079 1.00 94.88 82 VAL A C 1
ATOM 597 O O . VAL A 1 82 ? -1.760 -7.957 -1.077 1.00 94.88 82 VAL A O 1
ATOM 600 N N . SER A 1 83 ? -2.288 -6.155 0.155 1.00 94.75 83 SER A N 1
ATOM 601 C CA . SER A 1 83 ? -1.740 -5.189 -0.791 1.00 94.75 83 SER A CA 1
ATOM 602 C C . SER A 1 83 ? -0.235 -5.351 -1.007 1.00 94.75 83 SER A C 1
ATOM 604 O O . SER A 1 83 ? 0.213 -5.326 -2.153 1.00 94.75 83 SER A O 1
ATOM 606 N N . VAL A 1 84 ? 0.537 -5.563 0.065 1.00 95.94 84 VAL A N 1
ATOM 607 C CA . VAL A 1 84 ? 1.984 -5.825 -0.018 1.00 95.94 84 VAL A CA 1
ATOM 608 C C . VAL A 1 84 ? 2.262 -7.123 -0.768 1.00 95.94 84 VAL A C 1
ATOM 610 O O . VAL A 1 84 ? 3.105 -7.144 -1.662 1.00 95.94 84 VAL A O 1
ATOM 613 N N . SER A 1 85 ? 1.531 -8.191 -0.441 1.00 95.94 85 SER A N 1
ATOM 614 C CA . SER A 1 85 ? 1.707 -9.508 -1.064 1.00 95.94 85 SER A CA 1
ATOM 615 C C . SER A 1 85 ? 1.496 -9.444 -2.574 1.00 95.94 85 SER A C 1
ATOM 617 O O . SER A 1 85 ? 2.249 -10.037 -3.338 1.00 95.94 85 SER A O 1
ATOM 619 N N . ILE A 1 86 ? 0.499 -8.680 -3.020 1.00 92.75 86 ILE A N 1
ATOM 620 C CA . ILE A 1 86 ? 0.176 -8.573 -4.442 1.00 92.75 86 ILE A CA 1
ATOM 621 C C . ILE A 1 86 ? 1.127 -7.629 -5.173 1.00 92.75 86 ILE A C 1
ATOM 623 O O . ILE A 1 86 ? 1.525 -7.920 -6.298 1.00 92.75 86 ILE A O 1
ATOM 627 N N . GLY A 1 87 ? 1.580 -6.564 -4.515 1.00 92.38 87 GLY A N 1
ATOM 628 C CA . GLY A 1 87 ? 2.688 -5.753 -5.011 1.00 92.38 87 GLY A CA 1
ATOM 629 C C . GLY A 1 87 ? 3.960 -6.572 -5.238 1.00 92.38 87 GLY A C 1
ATOM 630 O O . GLY A 1 87 ? 4.609 -6.436 -6.273 1.00 92.38 87 GLY A O 1
ATOM 631 N N . LEU A 1 88 ? 4.277 -7.478 -4.309 1.00 92.94 88 LEU A N 1
ATOM 632 C CA . LEU A 1 88 ? 5.402 -8.403 -4.435 1.00 92.94 88 LEU A CA 1
ATOM 633 C C . LEU A 1 88 ? 5.199 -9.421 -5.567 1.00 92.94 88 LEU A C 1
ATOM 635 O O . LEU A 1 88 ? 6.132 -9.660 -6.329 1.00 92.94 88 LEU A O 1
ATOM 639 N N . LEU A 1 89 ? 3.999 -9.993 -5.708 1.00 91.00 89 LEU A N 1
ATOM 640 C CA . LEU A 1 89 ? 3.676 -10.895 -6.821 1.00 91.00 89 LEU A CA 1
ATOM 641 C C . LEU A 1 89 ? 3.823 -10.186 -8.173 1.00 91.00 89 LEU A C 1
ATOM 643 O O . LEU A 1 89 ? 4.486 -10.714 -9.060 1.00 91.00 89 LEU A O 1
ATOM 647 N N . ASN A 1 90 ? 3.290 -8.967 -8.305 1.00 89.44 90 ASN A N 1
ATOM 648 C CA . ASN A 1 90 ? 3.482 -8.145 -9.501 1.00 89.44 90 ASN A CA 1
ATOM 649 C C . ASN A 1 90 ? 4.967 -7.895 -9.769 1.00 89.44 90 ASN A C 1
ATOM 651 O O . ASN A 1 90 ? 5.419 -8.071 -10.895 1.00 89.44 90 ASN A O 1
ATOM 655 N N . ALA A 1 91 ? 5.729 -7.522 -8.738 1.00 87.62 91 ALA A N 1
ATOM 656 C CA . ALA A 1 91 ? 7.163 -7.289 -8.856 1.00 87.62 91 ALA A CA 1
ATOM 657 C C . ALA A 1 91 ? 7.922 -8.532 -9.345 1.00 87.62 91 ALA A C 1
ATOM 659 O O . ALA A 1 91 ? 8.829 -8.408 -10.161 1.00 87.62 91 ALA A O 1
ATOM 660 N N . ALA A 1 92 ? 7.542 -9.720 -8.871 1.00 86.25 92 ALA A N 1
ATOM 661 C CA . ALA A 1 92 ? 8.145 -10.982 -9.284 1.00 86.25 92 ALA A CA 1
ATOM 662 C C . ALA A 1 92 ? 7.785 -11.368 -10.726 1.00 86.25 92 ALA A C 1
ATOM 664 O O . ALA A 1 92 ? 8.638 -11.886 -11.430 1.00 86.25 92 ALA A O 1
ATOM 665 N N . CYS A 1 93 ? 6.557 -11.099 -11.180 1.00 82.25 93 CYS A N 1
ATOM 666 C CA . CYS A 1 93 ? 6.153 -11.341 -12.572 1.00 82.25 93 CYS A CA 1
ATOM 667 C C . CYS A 1 93 ? 6.831 -10.396 -13.571 1.00 82.25 93 CYS A C 1
ATOM 669 O O . CYS A 1 93 ? 6.940 -10.715 -14.750 1.00 82.25 93 CYS A O 1
ATOM 671 N N . LEU A 1 94 ? 7.215 -9.218 -13.092 1.00 75.50 94 LEU A N 1
ATOM 672 C CA . LEU A 1 94 ? 7.896 -8.185 -13.854 1.00 75.50 94 LEU A CA 1
ATOM 673 C C . LEU A 1 94 ? 9.417 -8.413 -13.911 1.00 75.50 94 LEU A C 1
ATOM 675 O O . LEU A 1 94 ? 10.065 -7.868 -14.796 1.00 75.50 94 LEU A O 1
ATOM 679 N N . SER A 1 95 ? 10.003 -9.147 -12.963 1.00 59.97 95 SER A N 1
ATOM 680 C CA . SER A 1 95 ? 11.456 -9.348 -12.869 1.00 59.97 95 SER A CA 1
ATOM 681 C C . SER A 1 95 ? 11.961 -10.517 -13.704 1.00 59.97 95 SER A C 1
ATOM 683 O O . SER A 1 95 ? 13.184 -10.475 -13.973 1.00 59.97 95 SER A O 1
#

Nearest PDB structures (foldseek):
  8s9s-assembly1_6  TM=3.096E-01  e=1.504E+00  Homo sapiens
  8q54-assembly1_C  TM=3.142E-01  e=3.278E+00  Methanothermobacter marburgensis

Mean predicted aligned error: 4.3 Å

Radius of gyration: 14.42 Å; Cα contacts (8 Å, |Δi|>4): 133; chains: 1; bounding box: 34×26×36 Å